Protein AF-A0A2L2WJN0-F1 (afdb_monomer)

Solvent-accessible surface area (backbone atoms only — not comparable to full-atom values): 2928 Å² total; per-residue (Å²): 122,48,79,45,78,72,43,76,36,95,88,37,98,88,38,74,41,64,44,79,49,68,59,57,66,42,67,65,38,57,51,42,55,49,52,51,51,55,48,33,56,74,71,65,72,59,131

Structure (mmCIF, N/CA/C/O backbone):
data_AF-A0A2L2WJN0-F1
#
_entry.id   AF-A0A2L2WJN0-F1
#
loop_
_atom_site.group_PDB
_atom_site.id
_atom_site.type_symbol
_atom_site.label_atom_id
_atom_site.label_alt_id
_atom_site.label_comp_id
_atom_site.label_asym_id
_atom_site.label_entity_id
_atom_site.label_seq_id
_atom_site.pdbx_PDB_ins_code
_atom_site.Cartn_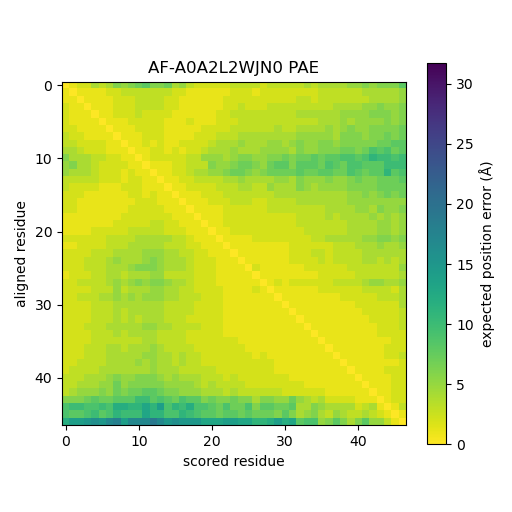x
_atom_site.Cartn_y
_atom_site.Cartn_z
_atom_site.occupancy
_atom_site.B_iso_or_equiv
_atom_site.auth_seq_id
_atom_site.auth_comp_id
_atom_site.auth_asym_id
_atom_site.auth_atom_id
_atom_site.pdbx_PDB_model_num
ATOM 1 N N . ILE A 1 1 ? 3.985 5.038 -0.656 1.00 93.94 1 ILE A N 1
ATOM 2 C CA . ILE A 1 1 ? 4.544 3.872 -1.374 1.00 93.94 1 ILE A CA 1
ATOM 3 C C . ILE A 1 1 ? 5.353 4.431 -2.523 1.00 93.94 1 ILE A C 1
ATOM 5 O O . ILE A 1 1 ? 4.852 5.315 -3.205 1.00 93.94 1 ILE A O 1
ATOM 9 N N . TYR A 1 2 ? 6.588 3.980 -2.673 1.00 97.81 2 TYR A N 1
ATOM 10 C CA . TYR A 1 2 ? 7.510 4.393 -3.719 1.00 97.81 2 TYR A CA 1
ATOM 11 C C . TYR A 1 2 ? 7.746 3.211 -4.657 1.00 97.81 2 TYR A C 1
ATOM 13 O O . TYR A 1 2 ? 7.865 2.073 -4.199 1.00 97.81 2 TYR A O 1
ATOM 21 N N . VAL A 1 3 ? 7.798 3.490 -5.958 1.00 98.19 3 VAL A N 1
ATOM 22 C CA . VAL A 1 3 ? 7.972 2.491 -7.018 1.00 98.19 3 VAL A CA 1
ATOM 23 C C . VAL A 1 3 ? 9.181 2.883 -7.855 1.00 98.19 3 VAL A C 1
ATOM 25 O O . VAL A 1 3 ? 9.348 4.053 -8.190 1.00 98.19 3 VAL A O 1
ATOM 28 N N . GLY A 1 4 ? 10.027 1.915 -8.194 1.00 98.19 4 GLY A N 1
ATOM 29 C CA . GLY A 1 4 ? 11.193 2.132 -9.045 1.00 98.19 4 GLY A CA 1
ATOM 30 C C . GLY A 1 4 ? 11.613 0.866 -9.780 1.00 98.19 4 GLY A C 1
ATOM 31 O O . GLY A 1 4 ? 10.959 -0.166 -9.673 1.00 98.19 4 GLY A O 1
ATOM 32 N N . ARG A 1 5 ? 12.719 0.939 -10.533 1.00 97.69 5 ARG A N 1
ATOM 33 C CA . ARG A 1 5 ? 13.279 -0.200 -11.297 1.00 97.69 5 ARG A CA 1
ATOM 34 C C . ARG A 1 5 ? 12.268 -0.873 -12.245 1.00 97.69 5 ARG A C 1
ATOM 36 O O . ARG A 1 5 ? 12.375 -2.074 -12.486 1.00 97.69 5 ARG A O 1
ATOM 43 N N . VAL A 1 6 ? 11.313 -0.092 -12.754 1.00 98.12 6 VAL A N 1
ATOM 44 C CA . VAL A 1 6 ? 10.262 -0.547 -13.671 1.00 98.12 6 VAL A CA 1
ATOM 45 C C . VAL A 1 6 ? 10.888 -0.930 -15.008 1.00 98.12 6 VAL A C 1
ATOM 47 O O . VAL A 1 6 ? 11.610 -0.128 -15.598 1.00 98.12 6 VAL A O 1
ATOM 50 N N . ARG A 1 7 ? 10.635 -2.156 -15.462 1.00 98.00 7 ARG A N 1
ATOM 51 C CA . ARG A 1 7 ? 11.104 -2.693 -16.745 1.00 98.00 7 ARG A CA 1
ATOM 52 C C . ARG A 1 7 ? 10.218 -3.852 -17.204 1.00 98.00 7 ARG A C 1
ATOM 54 O O . ARG A 1 7 ? 9.581 -4.490 -16.367 1.00 98.00 7 ARG A O 1
ATOM 61 N N . GLN A 1 8 ? 10.245 -4.145 -18.502 1.00 98.06 8 GLN A N 1
ATOM 62 C CA . GLN A 1 8 ? 9.695 -5.385 -19.056 1.00 98.06 8 GLN A CA 1
ATOM 63 C C . GLN A 1 8 ? 10.361 -6.598 -18.392 1.00 98.06 8 GLN A C 1
ATOM 65 O O . GLN A 1 8 ? 11.564 -6.563 -18.101 1.00 98.06 8 GLN A O 1
ATOM 70 N N . ASP A 1 9 ? 9.579 -7.639 -18.122 1.00 97.62 9 ASP A N 1
ATOM 71 C CA . ASP A 1 9 ? 10.115 -8.892 -17.603 1.00 97.62 9 ASP A CA 1
ATOM 72 C C . ASP A 1 9 ? 11.031 -9.582 -18.630 1.00 97.62 9 ASP A C 1
ATOM 74 O O . ASP A 1 9 ? 10.940 -9.347 -19.833 1.00 97.62 9 ASP A O 1
ATOM 78 N N . LEU A 1 10 ? 11.980 -10.385 -18.145 1.00 97.25 10 LEU A N 1
ATOM 79 C CA . LEU A 1 10 ? 12.968 -11.051 -19.000 1.00 97.25 10 LEU A CA 1
ATOM 80 C C . LEU A 1 10 ? 12.490 -12.416 -19.511 1.00 97.25 10 LEU A C 1
ATOM 82 O O . LEU A 1 10 ? 13.084 -12.942 -20.448 1.00 97.25 10 LEU A O 1
ATOM 86 N N . ALA A 1 11 ? 11.488 -13.009 -18.860 1.00 97.25 11 ALA A N 1
ATOM 87 C CA . ALA A 1 11 ? 10.989 -14.348 -19.150 1.00 97.25 11 ALA A CA 1
ATOM 88 C C . ALA A 1 11 ? 9.569 -14.348 -19.738 1.00 97.25 11 ALA A C 1
ATOM 90 O O . ALA A 1 11 ? 9.185 -15.337 -20.359 1.00 97.25 11 ALA A O 1
ATOM 91 N N . ASP A 1 12 ? 8.804 -13.270 -19.548 1.00 97.44 12 ASP A N 1
ATOM 92 C CA . ASP A 1 12 ? 7.423 -13.145 -20.017 1.00 97.44 12 ASP A CA 1
ATOM 93 C C . ASP A 1 12 ? 7.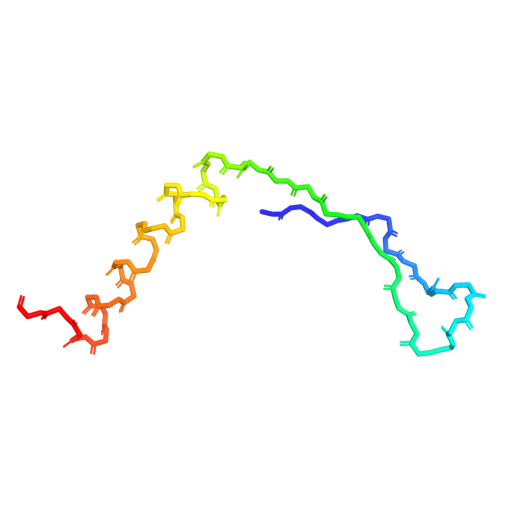207 -11.837 -20.801 1.00 97.44 12 ASP A C 1
ATOM 95 O O . ASP A 1 12 ? 7.383 -10.732 -20.278 1.00 97.44 12 ASP A O 1
ATOM 99 N N . ASP A 1 13 ? 6.757 -11.962 -22.051 1.00 96.25 13 ASP A N 1
ATOM 100 C CA . ASP A 1 13 ? 6.427 -10.838 -22.937 1.00 96.25 13 ASP A CA 1
ATOM 101 C C . ASP A 1 13 ? 5.247 -9.994 -22.418 1.00 96.25 13 ASP A C 1
ATOM 103 O O . ASP A 1 13 ? 5.084 -8.836 -22.803 1.00 96.25 13 ASP A O 1
ATOM 107 N N . CYS A 1 14 ? 4.434 -10.537 -21.510 1.00 97.75 14 CYS A N 1
ATOM 108 C CA . CYS A 1 1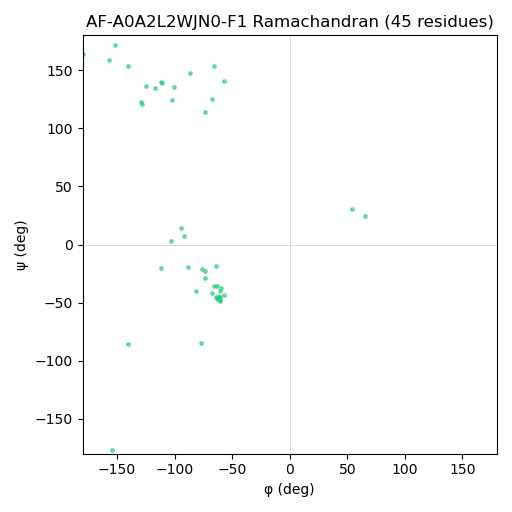4 ? 3.361 -9.821 -20.820 1.00 97.75 14 CYS A CA 1
ATOM 109 C C . CYS A 1 14 ? 3.721 -9.445 -19.367 1.00 97.75 14 CYS A C 1
ATOM 111 O O . CYS A 1 14 ? 2.890 -8.868 -18.658 1.00 97.75 14 CYS A O 1
ATOM 113 N N . GLY A 1 15 ? 4.944 -9.741 -18.912 1.00 97.75 15 GLY A N 1
ATOM 114 C CA . GLY A 1 15 ? 5.405 -9.478 -17.550 1.00 97.75 15 GLY A CA 1
ATOM 115 C C . GLY A 1 15 ? 5.992 -8.075 -17.344 1.00 97.75 15 GLY A C 1
ATOM 116 O O . GLY A 1 15 ? 6.660 -7.512 -18.209 1.00 97.75 15 GLY A O 1
ATOM 117 N N . LEU A 1 16 ? 5.819 -7.520 -16.139 1.00 97.81 16 LEU A N 1
ATOM 118 C CA . LEU A 1 16 ? 6.441 -6.261 -15.712 1.00 97.81 16 LEU A CA 1
ATOM 119 C C . LEU A 1 16 ? 7.158 -6.454 -14.375 1.00 97.81 16 LEU A C 1
ATOM 121 O O . LEU A 1 16 ? 6.525 -6.754 -13.362 1.00 97.81 16 LEU A O 1
ATOM 125 N N . THR A 1 17 ? 8.465 -6.202 -14.336 1.00 98.25 17 THR A N 1
ATOM 126 C CA . THR A 1 17 ? 9.231 -6.236 -13.088 1.00 98.25 17 THR A CA 1
ATOM 127 C C . THR A 1 17 ? 9.472 -4.827 -12.549 1.00 98.25 17 THR A C 1
ATOM 129 O O . THR A 1 17 ? 9.899 -3.928 -13.273 1.00 98.25 17 THR A O 1
ATOM 132 N N . PHE A 1 18 ? 9.289 -4.631 -11.244 1.00 98.50 18 PHE A N 1
ATOM 133 C CA . PHE A 1 18 ? 9.581 -3.372 -10.555 1.00 98.50 18 PHE A CA 1
ATOM 134 C C . PHE A 1 18 ? 9.937 -3.616 -9.084 1.00 98.50 18 PHE A C 1
ATOM 136 O O . PHE A 1 18 ? 9.842 -4.731 -8.577 1.00 98.50 18 PHE A O 1
ATOM 143 N N . TRP A 1 19 ? 10.383 -2.566 -8.400 1.00 98.44 19 TRP A N 1
ATOM 144 C CA . TRP A 1 19 ? 10.730 -2.577 -6.985 1.00 98.44 19 TRP A CA 1
ATOM 145 C C . TRP A 1 19 ? 9.818 -1.642 -6.197 1.00 98.44 19 TRP A C 1
ATOM 147 O O . TRP A 1 19 ? 9.601 -0.496 -6.600 1.00 98.44 19 TRP A O 1
ATOM 157 N N . LEU A 1 20 ? 9.326 -2.120 -5.054 1.00 97.69 20 LEU A N 1
ATOM 158 C CA . LEU A 1 20 ? 8.483 -1.360 -4.138 1.00 97.69 20 LEU A CA 1
ATOM 159 C C . LEU A 1 20 ? 9.228 -1.067 -2.839 1.00 97.69 20 LEU A C 1
ATOM 161 O O . LEU A 1 20 ? 9.909 -1.926 -2.286 1.00 97.69 20 LEU A O 1
ATOM 165 N N . SER A 1 21 ? 9.056 0.147 -2.327 1.00 98.00 21 SER A N 1
ATOM 166 C CA . SER A 1 21 ? 9.525 0.541 -0.999 1.00 98.00 21 SER A CA 1
ATOM 167 C C . SER A 1 21 ? 8.499 1.441 -0.312 1.00 98.00 21 SER A C 1
ATOM 169 O O . SER A 1 21 ? 7.705 2.130 -0.958 1.00 98.00 21 SER A O 1
ATOM 171 N N . GLY A 1 22 ? 8.479 1.453 1.015 1.00 97.62 22 GLY A N 1
ATOM 172 C CA . GLY A 1 22 ? 7.573 2.300 1.779 1.00 97.62 22 GLY A CA 1
ATOM 173 C C . GLY A 1 22 ? 7.743 2.148 3.283 1.00 97.62 22 GLY A C 1
ATOM 174 O O . GLY A 1 22 ? 8.328 1.183 3.759 1.00 97.62 22 GLY A O 1
ATOM 175 N N . ASP A 1 23 ? 7.200 3.118 4.014 1.00 98.06 23 ASP A N 1
ATOM 176 C CA . ASP A 1 23 ? 7.141 3.100 5.475 1.00 98.06 23 ASP A CA 1
ATOM 177 C C . ASP A 1 23 ? 6.080 2.093 5.951 1.00 98.06 23 ASP A C 1
ATOM 179 O O . ASP A 1 23 ? 4.875 2.264 5.710 1.00 98.06 23 ASP A O 1
ATOM 183 N N . GLN A 1 24 ? 6.549 1.043 6.622 1.00 96.62 24 GLN A N 1
ATOM 184 C CA . GLN A 1 24 ? 5.745 -0.062 7.124 1.00 96.62 24 GLN A CA 1
ATOM 185 C C . GLN A 1 24 ? 4.904 0.310 8.348 1.00 96.62 24 GLN A C 1
ATOM 187 O O . GLN A 1 24 ? 3.823 -0.243 8.524 1.00 96.62 24 GLN A O 1
ATOM 192 N N . ILE A 1 25 ? 5.348 1.264 9.172 1.00 97.94 25 ILE A N 1
ATOM 193 C CA . ILE A 1 25 ? 4.606 1.676 10.371 1.00 97.94 25 ILE A CA 1
ATOM 194 C C . ILE A 1 25 ? 3.500 2.657 9.983 1.00 97.94 25 ILE A C 1
ATOM 196 O O . ILE A 1 25 ? 2.378 2.560 10.478 1.00 97.94 25 ILE A O 1
ATOM 200 N N . ARG A 1 26 ? 3.776 3.580 9.055 1.00 97.31 26 ARG A N 1
ATOM 201 C CA . ARG A 1 26 ? 2.766 4.509 8.537 1.00 97.31 26 ARG A CA 1
ATOM 202 C C . ARG A 1 26 ? 1.850 3.816 7.541 1.00 97.31 26 ARG A C 1
ATOM 204 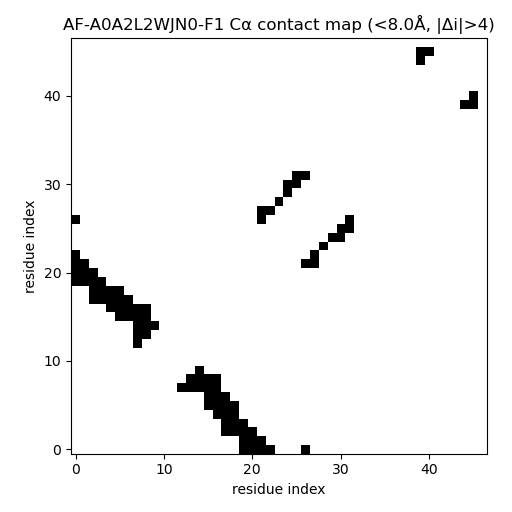O O . ARG A 1 26 ? 0.770 3.370 7.911 1.00 97.31 26 ARG A O 1
ATOM 211 N N . LYS A 1 27 ? 2.233 3.734 6.264 1.00 97.38 27 LYS A N 1
ATOM 212 C CA . LYS A 1 27 ? 1.324 3.258 5.207 1.00 97.38 27 LYS A CA 1
ATOM 213 C C . LYS A 1 27 ? 1.092 1.745 5.269 1.00 97.38 27 LYS A C 1
A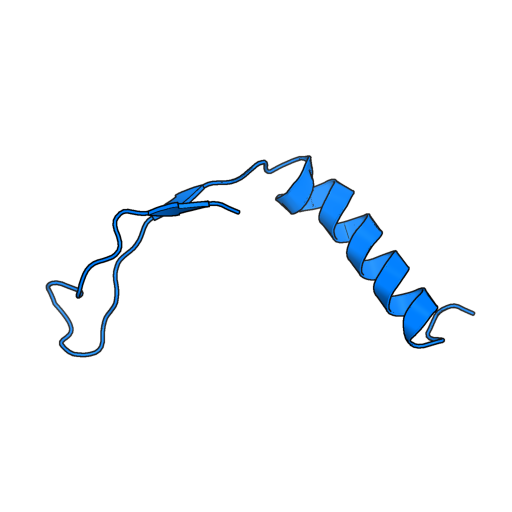TOM 215 O O . LYS A 1 27 ? 0.060 1.298 4.786 1.00 97.38 27 LYS A O 1
ATOM 220 N N . GLY A 1 28 ? 2.002 0.984 5.878 1.00 96.50 28 GLY A N 1
ATOM 221 C CA . GLY A 1 28 ? 1.793 -0.442 6.148 1.00 96.50 28 GLY A CA 1
ATOM 222 C C . GLY A 1 28 ? 0.854 -0.736 7.326 1.00 96.50 28 GLY A C 1
ATOM 223 O O . GLY A 1 28 ? 0.270 -1.814 7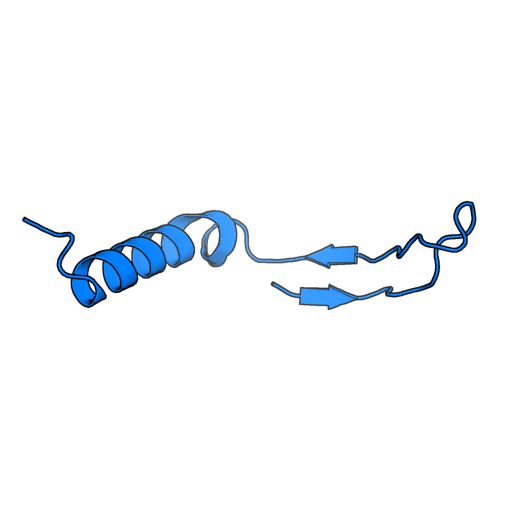.351 1.00 96.50 28 GLY A O 1
ATOM 224 N N . ALA A 1 29 ? 0.655 0.210 8.254 1.00 97.94 29 ALA A N 1
ATOM 225 C CA . ALA A 1 29 ? -0.194 0.011 9.430 1.00 97.94 29 ALA A CA 1
ATOM 226 C C . ALA A 1 29 ? -1.039 1.250 9.779 1.00 97.94 29 ALA A C 1
ATOM 228 O O . ALA A 1 29 ? -2.189 1.347 9.349 1.00 97.94 29 ALA A O 1
ATOM 229 N N . ALA A 1 30 ? -0.489 2.203 10.539 1.00 98.38 30 ALA A N 1
ATOM 230 C CA . ALA A 1 30 ? -1.259 3.261 11.199 1.00 98.38 30 ALA A CA 1
ATOM 231 C C . ALA A 1 30 ? -2.026 4.165 10.221 1.00 98.38 30 ALA A C 1
ATOM 233 O O . ALA A 1 30 ? -3.225 4.381 10.375 1.00 98.38 30 ALA A O 1
ATOM 234 N N . LEU A 1 31 ? -1.356 4.655 9.176 1.00 98.00 31 LEU A N 1
ATOM 235 C CA . LEU A 1 31 ? -1.982 5.510 8.167 1.00 98.00 31 LEU A CA 1
ATOM 236 C C . LEU A 1 31 ? -3.044 4.745 7.370 1.00 98.00 31 LEU A C 1
ATOM 238 O O . LEU A 1 31 ? -4.063 5.324 7.015 1.00 98.00 31 LEU A O 1
ATOM 242 N N . ASN A 1 32 ? -2.834 3.453 7.099 1.00 98.25 32 ASN A N 1
ATOM 243 C CA . ASN A 1 32 ? -3.833 2.652 6.391 1.00 98.25 32 ASN A CA 1
ATOM 244 C C . ASN A 1 32 ? -5.095 2.450 7.242 1.00 98.25 32 ASN A C 1
ATOM 246 O O . ASN A 1 32 ? -6.201 2.597 6.735 1.00 98.25 32 ASN A O 1
ATOM 250 N N . ALA A 1 33 ? -4.931 2.183 8.543 1.00 98.38 33 ALA A N 1
ATOM 251 C CA .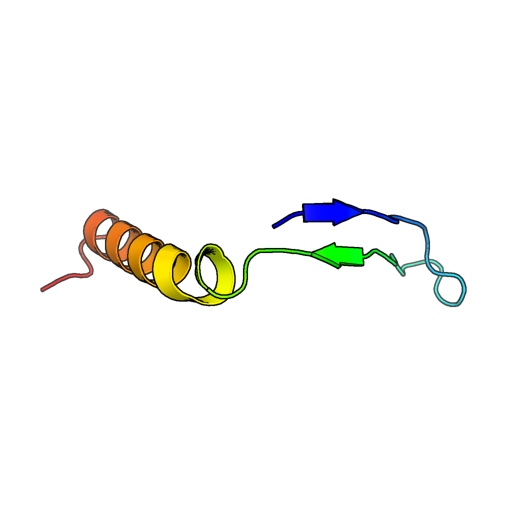 ALA A 1 33 ? -6.048 2.043 9.476 1.00 98.38 33 ALA A CA 1
ATOM 252 C C . ALA A 1 33 ? -6.890 3.327 9.558 1.00 98.38 33 ALA A C 1
ATOM 254 O O . ALA A 1 33 ? -8.115 3.267 9.463 1.00 98.38 33 ALA A O 1
ATOM 255 N N . VAL A 1 34 ? -6.236 4.490 9.658 1.00 98.25 34 VAL A N 1
ATOM 256 C CA . VAL A 1 34 ? -6.924 5.791 9.657 1.00 98.25 34 VAL A CA 1
ATOM 257 C C . VAL A 1 34 ? -7.655 6.024 8.335 1.00 98.25 34 VAL A C 1
ATOM 259 O O . VAL A 1 34 ? -8.829 6.372 8.352 1.00 98.25 34 VAL A O 1
ATOM 262 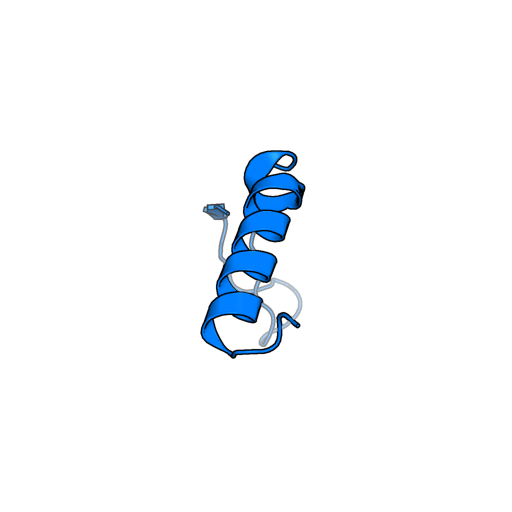N N . GLN A 1 35 ? -7.022 5.750 7.193 1.00 98.38 35 GLN A N 1
ATOM 263 C CA . GLN A 1 35 ? -7.653 5.926 5.879 1.00 98.38 35 GLN A CA 1
ATOM 264 C C . GLN A 1 35 ? -8.871 5.017 5.668 1.00 98.38 35 GLN A C 1
ATOM 266 O O . GLN A 1 35 ? -9.852 5.431 5.050 1.00 98.38 35 GLN A O 1
ATOM 271 N N . ILE A 1 36 ? -8.839 3.788 6.193 1.00 98.19 36 ILE A N 1
ATOM 272 C CA . ILE A 1 36 ? -10.010 2.901 6.197 1.00 98.19 36 ILE A CA 1
ATOM 273 C C . ILE A 1 36 ? -11.127 3.512 7.050 1.00 98.19 36 ILE A C 1
ATOM 275 O O . ILE A 1 36 ? -12.269 3.560 6.601 1.00 98.19 36 ILE A O 1
ATOM 279 N N . ALA A 1 37 ? -10.816 4.022 8.245 1.00 98.31 37 ALA A N 1
ATOM 280 C CA . ALA A 1 37 ? -11.808 4.676 9.096 1.00 98.31 37 ALA A CA 1
ATOM 281 C C . ALA A 1 37 ? -12.418 5.924 8.426 1.00 98.31 37 ALA A C 1
ATOM 283 O O . ALA A 1 37 ? -13.639 6.069 8.399 1.00 98.31 37 ALA A O 1
ATOM 284 N N . GLU A 1 38 ? -11.593 6.780 7.816 1.00 98.38 38 GLU A N 1
ATOM 285 C CA . GLU A 1 38 ? -12.037 7.948 7.040 1.00 98.38 38 GLU A CA 1
ATOM 286 C C . GLU A 1 38 ? -12.985 7.542 5.904 1.00 98.38 38 GLU A C 1
ATOM 288 O O . GLU A 1 38 ? -14.025 8.172 5.694 1.00 98.38 38 GLU A O 1
ATOM 293 N N . TYR A 1 39 ? -12.661 6.460 5.188 1.00 98.44 39 TYR A N 1
ATOM 294 C CA . TYR A 1 39 ? -13.524 5.921 4.143 1.00 98.44 39 TYR A CA 1
ATOM 295 C C . TYR A 1 39 ? -14.868 5.440 4.701 1.00 98.44 39 TYR A C 1
ATOM 297 O O . TYR A 1 39 ? -15.906 5.802 4.152 1.00 98.44 39 TYR A O 1
ATOM 305 N N . LEU A 1 40 ? -14.869 4.674 5.797 1.00 98.31 40 LEU A N 1
ATOM 306 C CA . LEU A 1 40 ? -16.096 4.156 6.411 1.00 98.31 40 LEU A CA 1
ATOM 307 C C . LEU A 1 40 ? -17.026 5.281 6.875 1.00 98.31 40 LEU A C 1
ATOM 309 O O . LEU A 1 40 ? -18.237 5.185 6.669 1.00 98.31 40 LEU A O 1
ATOM 313 N N . ILE A 1 41 ? -16.469 6.357 7.442 1.00 98.19 41 ILE A N 1
ATOM 314 C CA . ILE A 1 41 ? -17.228 7.566 7.789 1.00 98.19 41 ILE A CA 1
ATOM 315 C C . ILE A 1 41 ? -17.842 8.171 6.522 1.00 98.19 41 ILE A C 1
ATOM 317 O O . ILE A 1 41 ? -19.040 8.445 6.487 1.00 98.19 41 ILE A O 1
ATOM 321 N N . LYS A 1 42 ? -17.049 8.325 5.453 1.00 98.00 42 LYS A N 1
ATOM 322 C CA . LYS A 1 42 ? -17.505 8.903 4.179 1.00 98.00 42 LYS A CA 1
ATOM 323 C C . LYS A 1 42 ? -18.659 8.122 3.545 1.00 98.00 42 LYS A C 1
ATOM 325 O O . LYS A 1 42 ? -19.539 8.738 2.950 1.00 98.00 42 LYS A O 1
ATOM 330 N N . VAL A 1 43 ? -18.656 6.792 3.640 1.00 98.25 43 VAL A N 1
ATOM 331 C CA . VAL A 1 43 ? -19.709 5.938 3.059 1.00 98.25 43 VAL A CA 1
ATOM 332 C C . VAL A 1 43 ? -20.853 5.619 4.028 1.00 98.25 43 VAL A C 1
ATOM 334 O O . VAL A 1 43 ? -21.703 4.792 3.711 1.00 98.25 43 VAL A O 1
ATOM 337 N N . GLY A 1 44 ? -20.886 6.239 5.213 1.00 95.00 44 GLY A N 1
ATOM 338 C CA . GLY A 1 44 ? -21.950 6.022 6.201 1.00 95.00 44 GLY A CA 1
ATOM 339 C C . GLY A 1 44 ? -21.985 4.604 6.781 1.00 95.00 44 GLY A C 1
ATOM 340 O O . GLY A 1 44 ? -23.033 4.140 7.213 1.00 95.00 44 GLY A O 1
ATOM 341 N N . SER A 1 45 ? -20.853 3.894 6.771 1.00 91.69 45 SER A N 1
ATOM 342 C CA . SER A 1 45 ? -20.719 2.528 7.309 1.00 91.69 45 SER A CA 1
ATOM 343 C C . SER A 1 45 ? -20.217 2.499 8.757 1.00 91.69 45 SER A C 1
ATOM 345 O O . SER A 1 45 ? -19.808 1.453 9.257 1.00 91.69 45 SER A O 1
ATOM 347 N N . VAL A 1 46 ? -20.241 3.648 9.432 1.00 90.62 46 VAL A N 1
ATOM 348 C CA . VAL A 1 46 ? -19.998 3.769 10.871 1.00 90.62 46 VAL A CA 1
ATOM 349 C C . VAL A 1 46 ? -21.354 3.935 11.549 1.00 90.62 46 VAL A C 1
ATOM 351 O O . VAL A 1 46 ? -22.133 4.799 11.150 1.00 90.62 46 VAL A O 1
ATOM 354 N N . LYS A 1 47 ? -21.644 3.054 12.510 1.00 78.75 47 LYS A N 1
ATOM 355 C CA . LYS A 1 47 ? -22.861 3.092 13.330 1.00 78.75 47 LYS A CA 1
ATOM 356 C C . LYS A 1 47 ? -22.726 4.080 14.478 1.00 78.75 47 LYS A C 1
ATOM 358 O O . LYS A 1 47 ? -21.595 4.199 14.998 1.00 78.75 47 LYS A O 1
#

pLDDT: mean 97.05, std 3.13, range [78.75, 98.5]

Foldseek 3Di:
DDKAPWDADPPDNPDIDIDDDDDCPCCVPDVVVVVVVVVCVVVVVDD

Secondary structure (DSSP, 8-state):
-EEEEEEE-SS-TT-EEEEEE--TTIIIIIHHHHHHHHHHHHTT---

Mean predicted aligned error: 3.28 Å

Radius of gyration: 16.78 Å; Cα contacts (8 Å, |Δi|>4): 47; chains: 1; bounding box: 36×23×36 Å

Sequence (47 aa):
IYVGRVRQDLADDCGLTFWLSG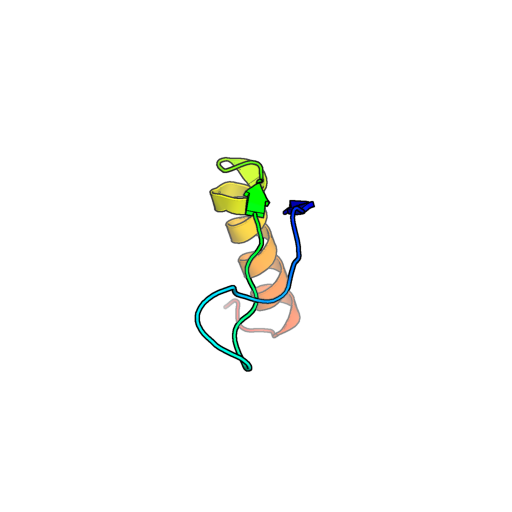DQIRKGAALNAVQIAEYLIKVGSVK